Protein AF-A0A4Y9YCY9-F1 (afdb_monomer_lite)

Radius of gyration: 24.79 Å; chains: 1; bounding box: 66×52×58 Å

Organism: NCBI:txid205917

InterPro domains:
  IPR015366 Peptidase S53, activation domain [PF09286] (39-122)
  IPR015366 Peptidase S53, activation domain [SM00944] (37-132)
  IPR015366 Peptidase S53, activation domain [cd11377] (39-122)
  IPR050819 Tripeptidyl-peptidase I and related peptidases [PTHR14218] (6-120)

Structure (mmCIF, N/CA/C/O backb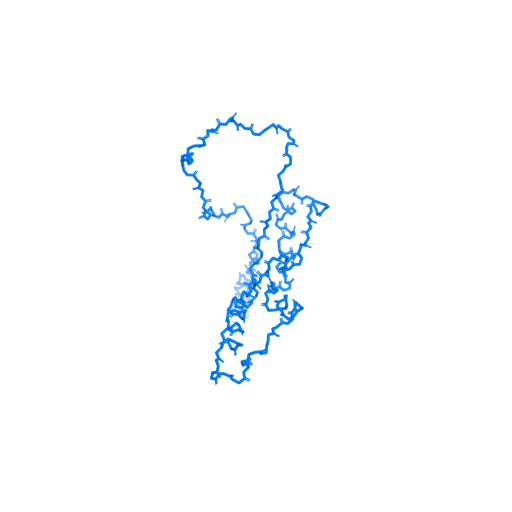one):
data_AF-A0A4Y9YCY9-F1
#
_entry.id   AF-A0A4Y9YCY9-F1
#
loop_
_atom_site.group_PDB
_atom_site.id
_atom_site.type_symbol
_atom_site.label_atom_id
_atom_site.label_alt_id
_atom_site.label_comp_id
_atom_site.label_asym_id
_atom_site.label_entity_id
_atom_site.label_seq_id
_atom_site.pdbx_PDB_ins_code
_atom_site.Cartn_x
_atom_site.Cartn_y
_atom_site.Cartn_z
_atom_site.occupancy
_atom_site.B_iso_or_equiv
_atom_site.auth_seq_id
_atom_site.auth_comp_id
_atom_site.auth_asym_id
_atom_site.auth_atom_id
_atom_site.pdbx_PDB_model_num
ATOM 1 N N . MET A 1 1 ? 34.316 -41.559 27.886 1.00 54.69 1 MET A N 1
ATOM 2 C CA . MET A 1 1 ? 34.744 -40.176 27.564 1.00 54.69 1 MET A CA 1
ATOM 3 C C . MET A 1 1 ? 34.658 -39.887 26.065 1.00 54.69 1 MET A C 1
ATOM 5 O O . MET A 1 1 ? 34.081 -38.869 25.735 1.00 54.69 1 MET A O 1
ATOM 9 N N . LEU A 1 2 ? 35.095 -40.787 25.166 1.00 49.34 2 LEU A N 1
ATOM 10 C CA . LEU A 1 2 ? 34.917 -40.626 23.704 1.00 49.34 2 LEU A CA 1
ATOM 11 C C . LEU A 1 2 ? 33.446 -40.574 23.231 1.00 49.34 2 LEU A C 1
ATOM 13 O O . LEU A 1 2 ? 33.120 -39.851 22.296 1.00 49.34 2 LEU A O 1
ATOM 17 N N . SER A 1 3 ? 32.552 -41.325 23.878 1.00 54.81 3 SER A N 1
ATOM 18 C CA . SER A 1 3 ? 31.131 -41.413 23.506 1.00 54.81 3 SER A CA 1
ATOM 19 C C . SER A 1 3 ? 30.362 -40.103 23.705 1.00 54.81 3 SER A C 1
ATOM 21 O O . SER A 1 3 ? 29.509 -39.771 22.890 1.00 54.81 3 SER A O 1
ATOM 23 N N . LEU A 1 4 ? 30.707 -39.334 24.745 1.00 50.78 4 LEU A N 1
ATOM 24 C CA . LEU A 1 4 ? 30.096 -38.032 25.034 1.00 50.78 4 LEU A CA 1
ATOM 25 C C . LEU A 1 4 ? 30.557 -36.950 24.038 1.00 50.78 4 LEU A C 1
ATOM 27 O O . LEU A 1 4 ? 29.815 -36.022 23.722 1.00 50.78 4 LEU A O 1
ATOM 31 N N . SER A 1 5 ? 31.780 -37.092 23.518 1.00 58.72 5 SER A N 1
ATOM 32 C CA . SER A 1 5 ? 32.357 -36.203 22.506 1.00 58.72 5 SER A CA 1
ATOM 33 C C . SER A 1 5 ? 31.690 -36.381 21.140 1.00 58.72 5 SER A C 1
ATOM 35 O O . SER A 1 5 ? 31.410 -35.389 20.470 1.00 58.72 5 SER A O 1
ATOM 37 N N . LEU A 1 6 ? 31.373 -37.623 20.743 1.00 54.84 6 LEU A N 1
ATOM 38 C CA . LEU A 1 6 ? 30.662 -37.886 19.483 1.00 54.84 6 LEU A CA 1
ATOM 39 C C . LEU A 1 6 ? 29.225 -37.346 19.495 1.00 54.84 6 LEU A C 1
ATOM 41 O O . LEU A 1 6 ? 28.765 -36.823 18.483 1.00 54.84 6 LEU A O 1
ATOM 45 N N . THR A 1 7 ? 28.527 -37.417 20.632 1.00 57.94 7 THR A N 1
ATOM 46 C CA . THR A 1 7 ? 27.173 -36.852 20.750 1.00 57.94 7 THR A CA 1
ATOM 47 C C . THR A 1 7 ? 27.169 -35.325 20.695 1.00 57.94 7 THR A C 1
ATOM 49 O O . THR A 1 7 ? 26.258 -34.741 20.116 1.00 57.94 7 THR A O 1
ATOM 52 N N . PHE A 1 8 ? 28.202 -34.664 21.231 1.00 56.50 8 PHE A N 1
ATOM 53 C CA . PHE A 1 8 ? 28.321 -33.202 21.170 1.00 56.50 8 PHE A CA 1
ATOM 54 C C . PHE A 1 8 ? 28.538 -32.686 19.741 1.00 56.50 8 PHE A C 1
ATOM 56 O O . PHE A 1 8 ? 27.959 -31.671 19.356 1.00 56.50 8 PHE A O 1
ATOM 63 N N . LEU A 1 9 ? 29.327 -33.402 18.933 1.00 56.66 9 LEU A N 1
ATOM 64 C CA . LEU A 1 9 ? 29.599 -33.002 17.551 1.00 56.66 9 LEU A CA 1
ATOM 65 C C . LEU A 1 9 ? 28.370 -33.163 16.638 1.00 56.66 9 LEU A C 1
ATOM 67 O O . LEU A 1 9 ? 28.155 -32.343 15.750 1.00 56.66 9 LEU A O 1
ATOM 71 N N . ALA A 1 10 ? 27.527 -34.171 16.886 1.00 57.03 10 ALA A N 1
ATOM 72 C CA . ALA A 1 10 ? 26.300 -34.391 16.118 1.00 57.03 10 ALA A CA 1
ATOM 73 C C . ALA A 1 10 ? 25.226 -33.307 16.358 1.00 57.03 10 ALA A C 1
ATOM 75 O O . ALA A 1 10 ? 24.506 -32.946 15.431 1.00 57.03 10 ALA A O 1
ATOM 76 N N . VAL A 1 11 ? 25.142 -32.740 17.570 1.00 57.19 11 VAL A N 1
ATOM 77 C CA . VAL A 1 11 ? 24.189 -31.655 17.891 1.00 57.19 11 VAL A CA 1
ATOM 78 C C . VAL A 1 11 ? 24.605 -30.323 17.257 1.00 57.19 11 VAL A C 1
ATOM 80 O O . VAL A 1 11 ? 23.747 -29.569 16.804 1.00 57.19 11 VAL A O 1
ATOM 83 N N . ALA A 1 12 ? 25.908 -30.048 17.143 1.00 58.44 12 ALA A N 1
ATOM 84 C CA . ALA A 1 12 ? 26.395 -28.824 16.504 1.00 58.44 12 ALA A CA 1
ATOM 85 C C . ALA A 1 12 ? 26.018 -28.736 15.008 1.00 58.44 12 ALA A C 1
ATOM 87 O O . ALA A 1 12 ? 25.791 -27.641 14.498 1.00 58.44 12 ALA A O 1
ATOM 88 N N . ALA A 1 13 ? 25.886 -29.875 14.317 1.00 57.72 13 ALA A N 1
ATOM 89 C CA . ALA A 1 13 ? 25.497 -29.917 12.905 1.00 57.72 13 ALA A CA 1
ATOM 90 C C . ALA A 1 13 ? 23.991 -29.685 12.664 1.00 57.72 13 ALA A C 1
ATOM 92 O O . AL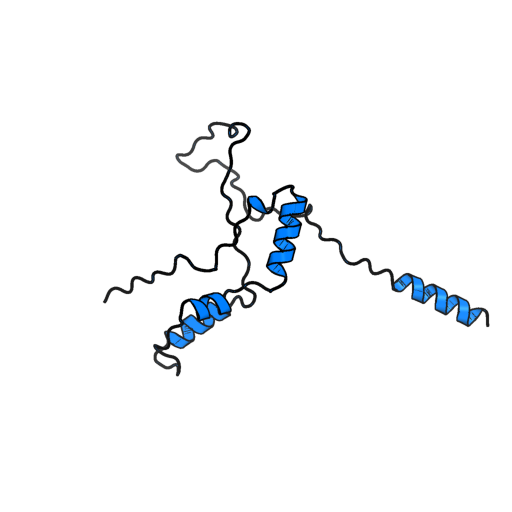A A 1 13 ? 23.606 -29.288 11.568 1.00 57.72 13 ALA A O 1
ATOM 93 N N . ALA A 1 14 ? 23.134 -29.884 13.673 1.00 56.69 14 ALA A N 1
ATOM 94 C CA . ALA A 1 14 ? 21.692 -29.640 13.561 1.00 56.69 14 ALA A CA 1
ATOM 95 C C . ALA A 1 14 ? 21.300 -28.168 13.806 1.00 56.69 14 ALA A C 1
ATOM 97 O O . ALA A 1 14 ? 20.168 -27.780 13.530 1.00 56.69 14 ALA A O 1
ATOM 98 N N . ALA A 1 15 ? 22.226 -27.339 14.304 1.00 57.28 15 ALA A N 1
ATOM 99 C CA . ALA A 1 15 ? 21.987 -25.922 14.583 1.00 57.28 15 ALA A CA 1
ATOM 100 C C . ALA A 1 15 ? 22.235 -25.001 13.374 1.00 57.28 15 ALA A C 1
ATOM 102 O O . ALA A 1 15 ? 22.010 -23.796 13.467 1.00 57.28 15 ALA A O 1
ATOM 103 N N . VAL A 1 16 ? 22.656 -25.544 12.226 1.00 57.09 16 VAL A N 1
ATOM 104 C CA . VAL A 1 16 ? 22.809 -24.780 10.978 1.00 57.09 16 VAL A CA 1
ATOM 105 C C . VAL A 1 16 ? 21.471 -24.721 10.233 1.00 57.09 16 VAL A C 1
ATOM 107 O O . VAL A 1 16 ? 21.361 -25.082 9.066 1.00 57.09 16 VAL A O 1
ATOM 110 N N . ALA A 1 17 ? 20.418 -24.286 10.924 1.00 58.84 17 ALA A N 1
ATOM 111 C CA . ALA A 1 17 ? 19.243 -23.773 10.239 1.00 58.84 17 ALA A CA 1
ATOM 112 C C . ALA A 1 17 ? 19.652 -22.414 9.663 1.00 58.84 17 ALA A C 1
ATOM 114 O O . ALA A 1 17 ? 19.749 -21.426 10.393 1.00 58.84 17 ALA A O 1
ATOM 115 N N . SER A 1 18 ? 19.987 -22.368 8.373 1.00 60.50 18 SER A N 1
ATOM 116 C CA . SER A 1 18 ? 20.199 -21.093 7.700 1.00 60.50 18 SER A CA 1
ATOM 117 C C . SER A 1 18 ? 18.896 -20.294 7.790 1.00 60.50 18 SER A C 1
ATOM 119 O O . SER A 1 18 ? 17.830 -20.838 7.484 1.00 60.50 18 SER A O 1
ATOM 121 N N . PRO A 1 19 ? 18.930 -19.019 8.218 1.00 63.97 19 PRO A N 1
ATOM 122 C CA . PRO A 1 19 ? 17.769 -18.164 8.046 1.00 63.97 19 PRO A CA 1
ATOM 123 C C . PRO A 1 19 ? 17.436 -18.189 6.556 1.00 63.97 19 PRO A C 1
ATOM 125 O O . PRO A 1 19 ? 18.322 -17.977 5.724 1.00 63.97 19 PRO A O 1
ATOM 128 N N . HIS A 1 20 ? 16.197 -18.541 6.213 1.00 64.38 20 HIS A N 1
ATOM 129 C CA . HIS A 1 20 ? 15.757 -18.542 4.825 1.00 64.38 20 HIS A CA 1
ATOM 130 C C . HIS A 1 20 ? 15.994 -17.141 4.267 1.00 64.38 20 HIS A C 1
ATOM 132 O O . HIS A 1 20 ? 15.298 -16.195 4.636 1.00 64.38 20 HIS A O 1
ATOM 138 N N . ALA A 1 21 ? 17.012 -17.005 3.416 1.00 70.50 21 ALA A N 1
ATOM 139 C CA . ALA A 1 21 ? 17.231 -15.770 2.696 1.00 70.50 21 ALA A CA 1
ATOM 140 C C . ALA A 1 21 ? 15.963 -15.470 1.877 1.00 70.50 21 ALA A C 1
ATOM 142 O O . ALA A 1 21 ? 15.340 -16.411 1.360 1.00 70.50 21 ALA A O 1
ATOM 143 N N . PRO A 1 22 ? 15.551 -14.197 1.769 1.00 77.06 22 PRO A N 1
ATOM 144 C CA . PRO A 1 22 ? 14.405 -13.835 0.954 1.00 77.06 22 PRO A CA 1
ATOM 145 C C . PRO A 1 22 ? 14.607 -14.332 -0.482 1.00 77.06 22 PRO A C 1
ATOM 147 O O . PRO A 1 22 ? 15.612 -14.024 -1.117 1.00 77.06 22 PRO A O 1
ATOM 150 N N . ARG A 1 23 ? 13.664 -15.123 -1.003 1.00 84.38 23 ARG A N 1
ATOM 151 C CA . ARG A 1 23 ? 13.700 -15.637 -2.383 1.00 84.38 23 ARG A CA 1
ATOM 152 C C . ARG A 1 23 ? 13.049 -14.634 -3.336 1.00 84.38 23 ARG A C 1
ATOM 154 O O . ARG A 1 23 ? 12.040 -14.940 -3.961 1.00 84.38 23 ARG A O 1
ATOM 161 N N . TRP A 1 24 ? 13.582 -13.416 -3.389 1.00 88.19 24 TRP A N 1
ATOM 162 C CA . TRP A 1 24 ? 12.997 -12.324 -4.178 1.00 88.19 24 TRP A CA 1
ATOM 163 C C . TRP A 1 24 ? 12.974 -12.595 -5.687 1.00 88.19 24 TRP A C 1
ATOM 165 O O . TRP A 1 24 ? 12.076 -12.112 -6.370 1.00 88.19 24 TRP A O 1
ATOM 175 N N . ASP A 1 25 ? 13.873 -13.448 -6.177 1.00 88.75 25 ASP A N 1
ATOM 176 C CA . ASP A 1 25 ? 13.922 -13.855 -7.587 1.00 88.75 25 ASP A CA 1
ATOM 177 C C . ASP A 1 25 ? 12.955 -15.011 -7.932 1.00 88.75 25 ASP A C 1
ATOM 179 O O . ASP A 1 25 ? 12.847 -15.403 -9.090 1.00 88.75 25 ASP A O 1
ATOM 183 N N . ASP A 1 26 ? 12.238 -15.567 -6.948 1.00 88.69 26 ASP A N 1
ATOM 184 C CA . ASP A 1 26 ? 11.314 -16.706 -7.106 1.00 88.69 26 ASP A CA 1
ATOM 185 C C . ASP A 1 26 ? 9.849 -16.279 -6.910 1.00 88.69 26 ASP A C 1
ATOM 187 O O . ASP A 1 26 ? 9.068 -16.888 -6.173 1.00 88.69 26 ASP A O 1
ATOM 191 N N . LEU A 1 27 ? 9.479 -15.159 -7.531 1.00 87.88 27 LEU A N 1
ATOM 192 C CA . LEU A 1 27 ? 8.107 -14.662 -7.528 1.00 87.88 27 LEU A CA 1
ATOM 193 C C . LEU A 1 27 ? 7.293 -15.314 -8.648 1.00 87.88 27 LEU A C 1
ATOM 195 O O . LEU A 1 27 ? 7.742 -15.456 -9.783 1.00 87.88 27 LEU A O 1
ATOM 199 N N . GLN A 1 28 ? 6.053 -15.677 -8.326 1.00 90.38 28 GLN A N 1
ATOM 200 C CA . GLN A 1 28 ? 5.118 -16.280 -9.272 1.00 90.38 28 GLN A CA 1
ATOM 201 C C . GLN A 1 28 ? 4.189 -15.218 -9.861 1.00 90.38 28 GLN A C 1
ATOM 203 O O . GLN A 1 28 ? 3.692 -14.332 -9.159 1.00 90.38 28 GLN A O 1
ATOM 208 N N . VAL A 1 29 ? 3.907 -15.327 -11.158 1.00 91.06 29 VAL A N 1
ATOM 209 C CA . VAL A 1 29 ? 2.972 -14.429 -11.841 1.00 91.06 29 VAL A CA 1
ATOM 210 C C . VAL A 1 29 ? 1.560 -14.678 -11.316 1.00 91.06 29 VAL A C 1
ATOM 212 O O . VAL A 1 29 ? 0.987 -15.744 -11.526 1.00 91.06 29 VAL A O 1
ATOM 215 N N . LYS A 1 30 ? 0.970 -13.672 -10.659 1.00 90.19 30 LYS A N 1
ATOM 216 C CA . LYS A 1 30 ? -0.429 -13.736 -10.205 1.00 90.19 30 LYS A CA 1
ATOM 217 C C . LYS A 1 30 ? -1.410 -13.677 -11.378 1.00 90.19 30 LYS A C 1
ATOM 219 O O . LYS A 1 30 ? -2.408 -14.391 -11.389 1.00 90.19 30 LYS A O 1
ATOM 224 N N . HIS A 1 31 ? -1.166 -12.775 -12.326 1.00 92.19 31 HIS A N 1
ATOM 225 C CA . HIS A 1 31 ? -2.029 -12.550 -13.480 1.00 92.19 31 HIS A CA 1
ATOM 226 C C . HIS A 1 31 ? -1.239 -11.899 -14.617 1.00 92.19 31 HIS A C 1
ATOM 228 O O . HIS A 1 31 ? -0.446 -10.991 -14.373 1.00 92.19 31 HIS A O 1
ATOM 234 N N . ALA A 1 32 ? -1.493 -12.337 -15.847 1.00 91.44 32 ALA A N 1
ATOM 235 C CA . ALA A 1 32 ? -0.978 -11.729 -17.064 1.00 91.44 32 ALA A CA 1
ATOM 236 C C . ALA A 1 32 ? -2.034 -11.829 -18.169 1.00 91.44 32 ALA A C 1
ATOM 238 O O . ALA A 1 32 ? -2.760 -12.822 -18.256 1.00 91.44 32 ALA A O 1
ATOM 239 N N . TRP A 1 33 ? -2.096 -10.813 -19.026 1.00 88.56 33 TRP A N 1
ATOM 240 C CA . TRP A 1 33 ? -2.897 -10.867 -20.243 1.00 88.56 33 TRP A CA 1
ATOM 241 C C . TRP A 1 33 ? -2.190 -11.763 -21.262 1.00 88.56 33 TRP A C 1
ATOM 243 O O . TRP A 1 33 ? -1.061 -11.486 -21.656 1.00 88.56 33 TRP A O 1
ATOM 253 N N . ASN A 1 34 ? -2.846 -12.845 -21.682 1.00 89.81 34 ASN A N 1
ATOM 254 C CA . ASN A 1 34 ? -2.333 -13.764 -22.705 1.00 89.81 34 ASN A CA 1
ATOM 255 C C . ASN A 1 34 ? -2.678 -13.319 -24.136 1.00 89.81 34 ASN A C 1
ATOM 257 O O . ASN A 1 34 ? -2.073 -13.795 -25.094 1.00 89.81 34 ASN A O 1
ATOM 261 N N . THR A 1 35 ? -3.645 -12.415 -24.281 1.00 92.81 35 THR A N 1
ATOM 262 C CA . THR A 1 35 ? -4.079 -11.839 -25.555 1.00 92.81 35 THR A CA 1
ATOM 263 C C . THR A 1 35 ? -4.342 -10.349 -25.396 1.00 92.81 35 THR A C 1
ATOM 265 O O . THR A 1 35 ? -4.785 -9.907 -24.334 1.00 92.81 35 THR A O 1
ATOM 268 N N . VAL A 1 36 ? -4.129 -9.583 -26.466 1.00 92.62 36 VAL A N 1
ATOM 269 C CA . VAL A 1 36 ? -4.494 -8.161 -26.509 1.00 92.62 36 VAL A CA 1
ATOM 270 C C . VAL A 1 36 ? -6.025 -8.032 -26.392 1.00 92.62 36 VAL A C 1
ATOM 272 O O . VAL A 1 36 ? -6.733 -8.723 -27.129 1.00 92.62 36 VAL A O 1
ATOM 275 N N . PRO A 1 37 ? -6.559 -7.205 -25.471 1.00 93.88 37 PRO A N 1
ATOM 276 C CA . PRO A 1 37 ? -8.001 -7.028 -25.308 1.00 93.88 37 PRO A CA 1
ATOM 277 C C . PRO A 1 37 ? -8.691 -6.503 -26.574 1.00 93.88 37 PRO A C 1
ATOM 279 O O . PRO A 1 37 ? -8.074 -5.857 -27.422 1.00 93.88 37 PRO A O 1
ATOM 282 N N . ALA A 1 38 ? -10.004 -6.721 -26.682 1.00 94.81 38 ALA A N 1
ATOM 283 C CA . ALA A 1 38 ? -10.793 -6.170 -27.782 1.00 94.81 38 ALA A CA 1
ATOM 284 C C . ALA A 1 38 ? -10.671 -4.636 -27.836 1.00 94.81 38 ALA A C 1
ATOM 286 O O . ALA A 1 38 ? -10.754 -3.969 -26.806 1.00 94.81 38 ALA A O 1
ATOM 287 N N . ASN A 1 39 ? -10.523 -4.091 -29.047 1.00 95.12 39 ASN A N 1
ATOM 288 C CA . ASN A 1 39 ? -10.304 -2.663 -29.324 1.00 95.12 39 ASN A CA 1
ATOM 289 C C . ASN A 1 39 ? -8.955 -2.094 -28.845 1.00 95.12 39 ASN A C 1
ATOM 291 O O . ASN A 1 39 ? -8.795 -0.877 -28.811 1.00 95.12 39 ASN A O 1
ATOM 295 N N . TRP A 1 40 ? -7.983 -2.948 -28.513 1.00 95.31 40 TRP A N 1
ATOM 296 C CA . TRP A 1 40 ? -6.596 -2.551 -28.270 1.00 95.31 40 TRP A CA 1
ATOM 297 C C . TRP A 1 40 ? -5.684 -3.100 -29.370 1.00 95.31 40 TRP A C 1
ATOM 299 O O . TRP A 1 40 ? -5.947 -4.156 -29.947 1.00 95.31 40 TRP A O 1
ATOM 309 N N . ALA A 1 41 ? -4.592 -2.392 -29.644 1.00 94.25 41 ALA A N 1
ATOM 310 C CA . ALA A 1 41 ? -3.515 -2.848 -30.514 1.00 94.25 41 ALA A CA 1
ATOM 311 C C . ALA A 1 41 ? -2.175 -2.625 -29.804 1.00 94.25 41 ALA A C 1
ATOM 313 O O . ALA A 1 41 ? -2.013 -1.653 -29.069 1.00 94.25 41 ALA A O 1
ATOM 314 N N . SER A 1 42 ? -1.223 -3.539 -29.991 1.00 90.50 42 SER A N 1
ATOM 315 C CA . SER A 1 42 ? 0.134 -3.357 -29.470 1.00 90.50 42 SER A CA 1
ATOM 316 C C . SER A 1 42 ? 0.919 -2.460 -30.422 1.00 90.50 42 SER A C 1
ATOM 318 O O . SER A 1 42 ? 1.090 -2.809 -31.588 1.00 90.50 42 SER A O 1
ATOM 320 N N . GLU A 1 43 ? 1.400 -1.321 -29.924 1.00 91.12 43 GLU A N 1
ATOM 321 C CA . GLU A 1 43 ? 2.225 -0.381 -30.700 1.00 91.12 43 GLU A CA 1
ATOM 322 C C . GLU A 1 43 ? 3.735 -0.670 -30.600 1.00 91.12 43 GLU A C 1
ATOM 324 O O . GLU A 1 43 ? 4.544 0.007 -31.228 1.00 91.12 43 GLU A O 1
ATOM 329 N N . GLY A 1 44 ? 4.123 -1.712 -29.857 1.00 89.25 44 GLY A N 1
ATOM 330 C CA . GLY A 1 44 ? 5.515 -2.105 -29.639 1.00 89.25 44 GLY A CA 1
A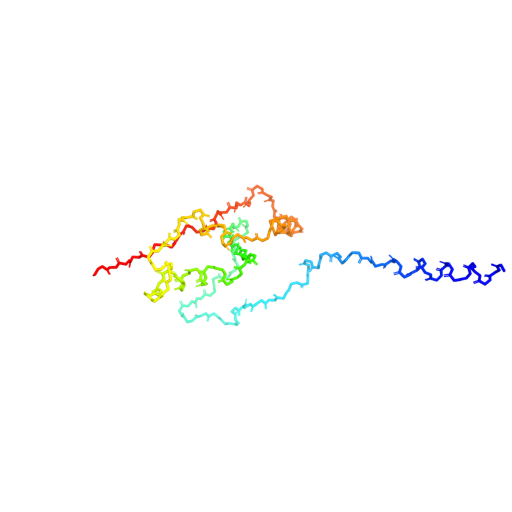TOM 331 C C . GLY A 1 44 ? 6.008 -1.828 -28.219 1.00 89.25 44 GLY A C 1
ATOM 332 O O . GLY A 1 44 ? 5.222 -1.627 -27.293 1.00 89.25 44 GLY A O 1
ATOM 333 N N . ALA A 1 45 ? 7.328 -1.886 -28.038 1.00 90.56 45 ALA A N 1
ATOM 334 C CA . ALA A 1 45 ? 7.966 -1.610 -26.756 1.00 90.56 45 ALA A CA 1
ATOM 335 C C . ALA A 1 45 ? 7.913 -0.112 -26.427 1.00 90.56 45 ALA A C 1
ATOM 337 O O . ALA A 1 45 ? 8.026 0.731 -27.319 1.00 90.56 45 ALA A O 1
ATOM 338 N N . ALA A 1 46 ? 7.777 0.215 -25.139 1.00 90.25 46 ALA A N 1
ATOM 339 C CA . ALA A 1 46 ? 7.906 1.594 -24.687 1.00 90.25 46 ALA A CA 1
ATOM 340 C C . ALA A 1 46 ? 9.313 2.130 -25.027 1.00 90.25 46 ALA A C 1
ATOM 342 O O . ALA A 1 46 ? 10.282 1.370 -24.920 1.00 90.25 46 ALA A O 1
ATOM 343 N N . PRO A 1 47 ? 9.448 3.412 -25.416 1.00 93.38 47 PRO A N 1
ATOM 344 C CA . PRO A 1 47 ? 10.751 4.026 -25.639 1.00 93.38 47 PRO A CA 1
ATOM 345 C C . PRO A 1 47 ? 11.668 3.872 -24.424 1.00 93.38 47 PRO A C 1
ATOM 347 O O . PRO A 1 47 ? 11.207 3.913 -23.278 1.00 93.38 47 PRO A O 1
ATOM 350 N N . GLU A 1 48 ? 12.971 3.733 -24.666 1.00 91.81 48 GLU A N 1
ATOM 351 C CA . GLU A 1 48 ? 13.959 3.641 -23.590 1.00 91.81 48 GLU A CA 1
ATOM 352 C C . GLU A 1 48 ? 13.884 4.862 -22.662 1.00 91.81 48 GLU A C 1
ATOM 354 O O . GLU A 1 48 ? 13.706 5.997 -23.105 1.00 91.81 48 GLU A O 1
ATOM 359 N N . GLY A 1 49 ? 14.001 4.623 -21.354 1.00 87.12 49 GLY A N 1
ATOM 360 C CA . GLY A 1 49 ? 13.928 5.677 -20.339 1.00 87.12 49 GLY A CA 1
ATOM 361 C C . GLY A 1 49 ? 12.514 6.170 -20.007 1.00 87.12 49 GLY A C 1
ATOM 362 O O . GLY A 1 49 ? 12.380 7.105 -19.221 1.00 87.12 49 GLY A O 1
ATOM 363 N N . THR A 1 50 ? 11.458 5.559 -20.556 1.00 90.75 50 THR A N 1
ATOM 364 C CA . THR A 1 50 ? 10.076 5.868 -20.156 1.00 90.75 50 THR A CA 1
ATOM 365 C C . THR A 1 50 ? 9.820 5.415 -18.716 1.00 90.75 50 THR A C 1
ATOM 367 O O . THR A 1 50 ? 9.922 4.228 -18.407 1.00 90.75 50 THR A O 1
ATOM 370 N N . THR A 1 51 ? 9.442 6.348 -17.841 1.00 89.88 51 THR A N 1
ATOM 371 C CA . THR A 1 51 ? 9.047 6.047 -16.457 1.00 89.88 51 THR A CA 1
ATOM 372 C C . THR A 1 51 ? 7.596 5.580 -16.392 1.00 89.88 51 THR A C 1
ATOM 374 O O . THR A 1 51 ? 6.724 6.142 -17.056 1.00 89.88 51 THR A O 1
ATOM 377 N N . ILE A 1 52 ? 7.329 4.575 -15.557 1.00 89.50 52 ILE A N 1
ATOM 378 C CA . ILE A 1 52 ? 5.984 4.065 -15.280 1.00 89.50 52 ILE A CA 1
ATOM 379 C C . ILE A 1 52 ? 5.699 4.238 -13.788 1.00 89.50 52 ILE A C 1
ATOM 381 O O . ILE A 1 52 ? 6.475 3.780 -12.950 1.00 89.50 52 ILE A O 1
ATOM 385 N N . ASP A 1 53 ? 4.560 4.844 -13.459 1.00 90.88 53 ASP A N 1
ATOM 386 C CA . ASP A 1 53 ? 4.102 4.976 -12.077 1.00 90.88 53 ASP A CA 1
ATOM 387 C C . ASP A 1 53 ? 3.407 3.686 -11.618 1.00 90.88 53 ASP A C 1
ATOM 389 O O . ASP A 1 53 ? 2.247 3.423 -11.952 1.00 90.88 53 ASP A O 1
ATOM 393 N N . LEU A 1 54 ? 4.109 2.869 -10.829 1.00 90.75 54 LEU A N 1
ATOM 394 C CA . LEU A 1 54 ? 3.559 1.649 -10.240 1.00 90.75 54 LEU A CA 1
ATOM 395 C C . LEU A 1 54 ? 3.058 1.900 -8.814 1.00 90.75 54 LEU A C 1
ATOM 397 O O . LEU A 1 54 ? 3.747 2.487 -7.982 1.00 90.75 54 LEU A O 1
ATOM 401 N N . ARG A 1 55 ? 1.865 1.386 -8.498 1.00 92.00 55 ARG A N 1
ATOM 402 C CA . ARG A 1 55 ? 1.321 1.382 -7.134 1.00 92.00 55 ARG A CA 1
ATOM 403 C C . ARG A 1 55 ? 1.234 -0.039 -6.605 1.00 92.00 55 ARG A C 1
ATOM 405 O O . ARG A 1 55 ? 0.566 -0.884 -7.195 1.00 92.00 55 ARG A O 1
ATOM 412 N N . ILE A 1 56 ? 1.868 -0.273 -5.462 1.00 89.94 56 ILE A N 1
ATOM 413 C CA . ILE A 1 56 ? 1.875 -1.568 -4.782 1.00 89.94 56 ILE A CA 1
ATOM 414 C C . ILE A 1 56 ? 0.964 -1.465 -3.562 1.00 89.94 56 ILE A C 1
ATOM 416 O O . ILE A 1 56 ? 1.262 -0.751 -2.606 1.00 89.94 56 ILE A O 1
ATOM 420 N N . ALA A 1 57 ? -0.164 -2.172 -3.598 1.00 90.81 57 ALA A N 1
ATOM 421 C CA . ALA A 1 57 ? -1.056 -2.268 -2.450 1.00 90.81 57 ALA A CA 1
ATOM 422 C C . ALA A 1 57 ? -0.493 -3.279 -1.442 1.00 90.81 57 ALA A C 1
ATOM 424 O O . ALA A 1 57 ? -0.335 -4.459 -1.762 1.00 90.81 57 ALA A O 1
ATOM 425 N N . LEU A 1 58 ? -0.196 -2.815 -0.227 1.00 91.69 58 LEU A N 1
ATOM 426 C CA . LEU A 1 58 ? 0.269 -3.675 0.857 1.00 91.69 58 LEU A CA 1
ATOM 427 C C . LEU A 1 58 ? -0.909 -4.371 1.529 1.00 91.69 58 LEU A C 1
ATOM 429 O O . LEU A 1 58 ? -1.984 -3.796 1.694 1.00 91.69 58 LEU A O 1
ATOM 433 N N . LYS A 1 59 ? -0.688 -5.620 1.928 1.00 91.00 59 LYS A N 1
ATOM 434 C CA . LYS A 1 59 ? -1.691 -6.418 2.621 1.00 91.00 59 LYS A CA 1
ATOM 435 C C . LYS A 1 59 ? -1.884 -5.884 4.053 1.00 91.00 59 LYS A C 1
ATOM 437 O O . LYS A 1 59 ? -0.889 -5.801 4.778 1.00 91.00 59 LYS A O 1
ATOM 442 N N . PRO A 1 60 ? -3.118 -5.550 4.478 1.00 92.00 60 PRO A N 1
ATOM 443 C CA . PRO A 1 60 ? -3.400 -5.208 5.868 1.00 92.00 60 PRO A CA 1
ATOM 444 C C . PRO A 1 60 ? -3.003 -6.336 6.818 1.00 92.00 60 PRO A C 1
ATOM 446 O O . PRO A 1 60 ? -3.145 -7.511 6.481 1.00 92.00 60 PRO A O 1
ATOM 449 N N . HIS A 1 61 ? -2.550 -5.992 8.022 1.00 91.88 61 HIS A N 1
ATOM 450 C CA . HIS A 1 61 ? -2.238 -6.987 9.046 1.00 91.88 61 HIS A CA 1
ATOM 451 C C . HIS A 1 61 ? -3.498 -7.716 9.539 1.00 91.88 61 HIS A C 1
ATOM 453 O O . HIS A 1 61 ? -3.454 -8.915 9.805 1.00 91.88 61 HIS A O 1
ATOM 459 N N . GLN A 1 62 ? -4.623 -6.999 9.628 1.00 90.50 62 GLN A N 1
ATOM 460 C CA . GLN A 1 62 ? -5.920 -7.540 10.029 1.00 90.50 62 GLN A CA 1
ATOM 461 C C . GLN A 1 62 ? -6.901 -7.488 8.850 1.00 90.50 62 GLN A C 1
ATOM 463 O O . GLN A 1 62 ? -7.655 -6.531 8.693 1.00 90.50 62 GLN A O 1
ATOM 468 N N . GLU A 1 63 ? -6.876 -8.522 8.010 1.00 86.75 63 GLU A N 1
ATOM 469 C CA . GLU A 1 63 ? -7.604 -8.566 6.727 1.00 86.75 63 GLU A CA 1
ATOM 470 C C . GLU A 1 63 ? -9.110 -8.303 6.866 1.00 86.75 63 GLU A C 1
ATOM 472 O O . GLU A 1 63 ? -9.680 -7.536 6.091 1.00 86.75 63 GLU A O 1
ATOM 477 N N . ASP A 1 64 ? -9.732 -8.867 7.901 1.00 93.12 64 ASP A N 1
ATOM 478 C CA . ASP A 1 64 ? -11.182 -8.794 8.092 1.00 93.12 64 ASP A CA 1
ATOM 479 C C . ASP A 1 64 ? -11.619 -7.643 9.002 1.00 93.12 64 ASP A C 1
ATOM 481 O O . ASP A 1 64 ? -12.815 -7.406 9.166 1.00 93.12 64 ASP A O 1
ATOM 485 N N . ALA A 1 65 ? -10.686 -6.914 9.621 1.00 92.00 65 ALA A N 1
ATOM 486 C CA . ALA A 1 65 ? -11.033 -5.955 10.668 1.00 92.00 65 ALA A CA 1
ATOM 487 C C . ALA A 1 65 ? -11.881 -4.791 10.142 1.00 92.00 65 ALA A C 1
ATOM 489 O O . ALA A 1 65 ? -12.836 -4.380 10.804 1.00 92.00 65 ALA A O 1
ATOM 490 N N . LEU A 1 66 ? -11.585 -4.303 8.933 1.00 92.44 66 LEU A N 1
ATOM 491 C CA . LEU A 1 66 ? -12.393 -3.267 8.294 1.00 92.44 66 LEU A CA 1
ATOM 492 C C . LEU A 1 66 ? -13.800 -3.776 7.955 1.00 92.44 66 LEU A C 1
ATOM 494 O O . LEU A 1 66 ? -14.778 -3.084 8.218 1.00 92.44 66 LEU A O 1
ATOM 498 N N . VAL A 1 67 ? -13.904 -4.985 7.396 1.00 93.44 67 VAL A N 1
ATOM 499 C CA . VAL A 1 67 ? -15.188 -5.596 7.016 1.00 93.44 67 VAL A CA 1
ATOM 500 C C . VAL A 1 67 ? -16.040 -5.867 8.254 1.00 93.44 67 VAL A C 1
ATOM 502 O O . VAL A 1 67 ? -17.221 -5.533 8.283 1.00 93.44 67 VAL A O 1
ATOM 505 N N . LYS A 1 68 ? -15.433 -6.399 9.317 1.00 94.81 68 LYS A N 1
ATOM 506 C CA . LYS A 1 68 ? -16.086 -6.598 10.610 1.00 94.81 68 LYS A CA 1
ATOM 507 C C . LYS A 1 68 ? -16.612 -5.280 11.170 1.00 94.81 68 LYS A C 1
ATOM 509 O O . LYS A 1 68 ? -17.788 -5.194 11.509 1.00 94.81 68 LYS A O 1
ATOM 514 N N . ALA A 1 69 ? -15.771 -4.248 11.224 1.00 94.31 69 ALA A N 1
ATOM 515 C CA . ALA A 1 69 ? -16.191 -2.945 11.721 1.00 94.31 69 ALA A CA 1
ATOM 516 C C . ALA A 1 69 ? -17.317 -2.343 10.868 1.00 94.31 69 ALA A C 1
ATOM 518 O O . ALA A 1 69 ? -18.241 -1.761 11.425 1.00 94.31 69 ALA A O 1
ATOM 519 N N . LEU A 1 70 ? -17.278 -2.525 9.543 1.00 94.69 70 LEU A N 1
ATOM 520 C CA . LEU A 1 70 ? -18.349 -2.104 8.640 1.00 94.69 70 LEU A CA 1
ATOM 521 C C . LEU A 1 70 ? -19.685 -2.767 8.999 1.00 94.69 70 LEU A C 1
ATOM 523 O O . LEU A 1 70 ? -20.690 -2.066 9.100 1.00 94.69 70 LEU A O 1
ATOM 527 N N . TYR A 1 71 ? -19.705 -4.084 9.222 1.00 96.31 71 TYR A N 1
ATOM 528 C CA . TYR A 1 71 ? -20.928 -4.788 9.618 1.00 96.31 71 TYR A CA 1
ATOM 529 C C . TYR A 1 71 ? -21.443 -4.323 10.983 1.00 96.31 71 TYR A C 1
ATOM 531 O O . TYR A 1 71 ? -22.620 -4.002 11.112 1.00 96.31 71 TYR A O 1
ATOM 539 N N . GLU A 1 72 ? -20.561 -4.196 11.974 1.00 96.06 72 GLU A N 1
ATOM 540 C CA . GLU A 1 72 ? -20.929 -3.774 13.331 1.00 96.06 72 GLU A CA 1
ATOM 541 C C . GLU A 1 72 ? -21.566 -2.378 13.395 1.00 96.06 72 GLU A C 1
ATOM 543 O O . GLU A 1 72 ? -22.385 -2.121 14.279 1.00 96.06 72 GLU A O 1
ATOM 548 N N . VAL A 1 73 ? -21.178 -1.460 12.503 1.00 96.56 73 VAL A N 1
ATOM 549 C CA . VAL A 1 73 ? -21.728 -0.091 12.478 1.00 96.56 73 VAL A CA 1
ATOM 550 C C . VAL A 1 73 ? -22.929 0.063 11.547 1.00 96.56 73 VAL A C 1
ATOM 552 O O . VAL A 1 73 ? -23.618 1.078 11.628 1.00 96.56 73 VAL A O 1
ATOM 555 N N . SER A 1 74 ? -23.178 -0.919 10.675 1.00 96.06 74 SER A N 1
ATOM 556 C CA . SER A 1 74 ? -24.266 -0.889 9.685 1.00 96.06 74 SER A CA 1
ATOM 557 C C . SER A 1 74 ? -25.475 -1.738 10.085 1.00 96.06 74 SER A C 1
ATOM 559 O O . SER A 1 74 ? -26.538 -1.591 9.491 1.00 96.06 74 SER A O 1
ATOM 561 N N . ASP A 1 75 ? -25.327 -2.622 11.072 1.00 95.75 75 ASP A N 1
ATOM 562 C CA . ASP A 1 75 ? -26.406 -3.466 11.583 1.00 95.75 75 ASP A CA 1
ATOM 563 C C . ASP A 1 75 ? -27.232 -2.722 12.654 1.00 95.75 75 ASP A C 1
ATOM 565 O O . ASP A 1 75 ? -26.674 -2.394 13.704 1.00 95.75 75 ASP A O 1
ATOM 569 N N . PRO A 1 76 ? -28.538 -2.459 12.432 1.00 96.44 76 PRO A N 1
ATOM 570 C CA . PRO A 1 76 ? -29.394 -1.748 13.384 1.00 96.44 76 PRO A CA 1
ATOM 571 C C . PRO A 1 76 ? -29.630 -2.500 14.700 1.00 96.44 76 PRO A C 1
ATOM 573 O O . PRO A 1 76 ? -29.998 -1.870 15.691 1.00 96.44 76 PRO A O 1
ATOM 576 N N . GLU A 1 77 ? -29.431 -3.820 14.737 1.00 96.69 77 GLU A N 1
ATOM 577 C CA . GLU A 1 77 ? -29.537 -4.619 15.964 1.00 96.69 77 GLU A CA 1
ATOM 578 C C . GLU A 1 77 ? -28.224 -4.631 16.764 1.00 96.69 77 GLU A C 1
ATOM 580 O O . GLU A 1 77 ? -28.191 -5.040 17.929 1.00 96.69 77 GLU A O 1
ATOM 585 N N . HIS A 1 78 ? -27.130 -4.152 16.168 1.00 96.62 78 HIS A N 1
ATOM 586 C CA . HIS A 1 78 ? -25.820 -4.150 16.791 1.00 96.62 78 HIS A CA 1
ATOM 587 C C . HIS A 1 78 ? -25.600 -2.906 17.667 1.00 96.62 78 HIS A C 1
ATOM 589 O O . HIS A 1 78 ? -25.951 -1.781 17.319 1.00 96.62 78 HIS A O 1
ATOM 595 N N . GLN A 1 79 ? -24.926 -3.078 18.810 1.00 97.06 79 GLN A N 1
ATOM 596 C CA . GLN A 1 79 ? -24.687 -1.994 19.782 1.00 97.06 79 GLN A CA 1
ATOM 597 C C . GLN A 1 79 ? -23.857 -0.829 19.220 1.00 97.06 79 GLN A C 1
ATOM 599 O O . GLN A 1 79 ? -23.871 0.267 19.775 1.00 97.06 79 GLN A O 1
ATOM 604 N N . ARG A 1 80 ? -23.101 -1.076 18.144 1.00 95.38 80 ARG A N 1
ATOM 605 C CA . ARG A 1 80 ? -22.262 -0.077 17.467 1.00 95.38 80 ARG A CA 1
ATOM 606 C C . ARG A 1 80 ? -22.938 0.576 16.259 1.00 95.38 80 ARG A C 1
ATOM 608 O O . ARG A 1 80 ? -22.262 1.307 15.538 1.00 95.38 80 ARG A O 1
ATOM 615 N N . TYR A 1 81 ? -24.229 0.338 16.030 1.00 96.94 81 TYR A N 1
ATOM 616 C CA . TYR A 1 81 ? -24.959 0.947 14.921 1.00 96.94 81 TYR A CA 1
ATOM 617 C C . TYR A 1 81 ? -24.769 2.472 14.867 1.00 96.94 81 TYR A C 1
ATOM 619 O O . TYR A 1 81 ? -24.908 3.164 15.877 1.00 96.94 81 TYR A O 1
ATOM 627 N N . GLY A 1 82 ? -24.417 2.996 13.690 1.00 94.00 82 GLY A N 1
ATOM 628 C CA . GLY A 1 82 ? -24.173 4.425 13.461 1.00 94.00 82 GLY A CA 1
ATOM 629 C C . GLY A 1 82 ? -22.852 4.972 14.025 1.00 94.00 82 GLY A C 1
ATOM 630 O O . GLY A 1 82 ? -22.526 6.136 13.791 1.00 94.00 82 GLY A O 1
ATOM 631 N N . ALA A 1 83 ? -22.049 4.162 14.727 1.00 95.12 83 ALA A N 1
ATOM 632 C CA . ALA A 1 83 ? -20.753 4.571 15.278 1.00 95.12 83 ALA A CA 1
ATOM 633 C C . ALA A 1 83 ? -19.625 4.474 14.232 1.00 95.12 83 ALA A C 1
ATOM 635 O O . ALA A 1 83 ? -18.708 3.657 14.355 1.00 95.12 83 ALA A O 1
ATOM 636 N N . HIS A 1 84 ? -19.708 5.290 13.177 1.00 93.94 84 HIS A N 1
ATOM 637 C CA . HIS A 1 84 ? -18.747 5.284 12.071 1.00 93.94 84 HIS A CA 1
ATOM 638 C C . HIS A 1 84 ? -17.317 5.638 12.503 1.00 93.94 84 HIS A C 1
ATOM 640 O O . HIS A 1 84 ? -17.090 6.467 13.382 1.00 93.94 84 HIS A O 1
ATOM 646 N N . LEU A 1 85 ? -16.350 5.022 11.822 1.00 91.50 85 LEU A N 1
ATOM 647 C CA . LEU A 1 85 ? -14.924 5.217 12.064 1.00 91.50 85 LEU A CA 1
ATOM 648 C C . LEU A 1 85 ? -14.420 6.516 11.429 1.00 91.50 85 LEU A C 1
ATOM 650 O O . LEU A 1 85 ? -14.758 6.862 10.294 1.00 91.50 85 LEU A O 1
ATOM 654 N N . THR A 1 86 ? -13.523 7.195 12.128 1.00 92.38 86 THR A N 1
ATOM 655 C CA . THR A 1 86 ? -12.710 8.279 11.581 1.00 92.38 86 THR A CA 1
ATOM 656 C C . THR A 1 86 ? -11.672 7.747 10.588 1.00 92.38 86 THR A C 1
ATOM 658 O O . THR A 1 86 ? -11.307 6.569 10.583 1.00 92.38 86 THR A O 1
ATOM 661 N N . LYS A 1 87 ? -11.107 8.642 9.766 1.00 88.00 87 LYS A N 1
ATOM 662 C CA . LYS A 1 87 ? -10.030 8.288 8.824 1.00 88.00 87 LYS A CA 1
ATOM 663 C C . LYS A 1 87 ? -8.815 7.656 9.516 1.00 88.00 87 LYS A C 1
ATOM 665 O O . LYS A 1 87 ? -8.226 6.736 8.962 1.00 88.00 87 LYS A O 1
ATOM 670 N N . GLY A 1 88 ? -8.450 8.138 10.707 1.00 89.25 88 GLY A N 1
ATOM 671 C CA . GLY A 1 88 ? -7.317 7.602 11.468 1.00 89.25 88 GLY A CA 1
ATOM 672 C C . GLY A 1 88 ? -7.582 6.193 11.997 1.00 89.25 88 GLY A C 1
ATOM 673 O O . GLY A 1 88 ? -6.701 5.336 11.946 1.00 89.25 88 GLY A O 1
ATOM 674 N N . GLU A 1 89 ? -8.811 5.923 12.435 1.00 90.75 89 GLU A N 1
ATOM 675 C CA . GLU A 1 89 ? -9.216 4.586 12.875 1.00 90.75 89 GLU A CA 1
ATOM 676 C C . GLU A 1 89 ? -9.242 3.607 11.700 1.00 90.75 89 GLU A C 1
ATOM 678 O O . GLU A 1 89 ? -8.691 2.516 11.815 1.00 90.75 89 GLU A O 1
ATOM 683 N N . ILE A 1 90 ? -9.774 4.012 10.539 1.00 90.75 90 ILE A N 1
ATOM 684 C CA . ILE A 1 90 ? -9.715 3.198 9.315 1.00 90.75 90 ILE A CA 1
ATOM 685 C C . ILE A 1 90 ? -8.262 2.899 8.947 1.00 90.75 90 ILE A C 1
ATOM 687 O O . ILE A 1 90 ? -7.924 1.734 8.756 1.00 90.75 90 ILE A O 1
ATOM 691 N N . ALA A 1 91 ? -7.403 3.924 8.890 1.00 89.00 91 ALA A N 1
ATOM 692 C CA . ALA A 1 91 ? -5.986 3.768 8.564 1.00 89.00 91 ALA A CA 1
ATOM 693 C C . ALA A 1 91 ? -5.282 2.783 9.509 1.00 89.00 91 ALA A C 1
ATOM 695 O O . ALA A 1 91 ? -4.447 2.002 9.064 1.00 89.00 91 ALA A O 1
ATOM 696 N N . SER A 1 92 ? -5.660 2.785 10.788 1.00 90.56 92 SER A N 1
ATOM 697 C CA . SER A 1 92 ? -5.135 1.854 11.788 1.00 90.56 92 SER A CA 1
ATOM 698 C C . SER A 1 92 ? -5.607 0.417 11.546 1.00 90.56 92 SER A C 1
ATOM 700 O O . SER A 1 92 ? -4.806 -0.506 11.647 1.00 90.56 92 SER A O 1
ATOM 702 N N . LEU A 1 93 ? -6.878 0.216 11.179 1.00 90.56 93 LEU A N 1
ATOM 703 C CA . LEU A 1 93 ? -7.421 -1.116 10.878 1.00 90.56 93 LEU A CA 1
ATOM 704 C C . LEU A 1 93 ? -6.802 -1.737 9.623 1.00 90.56 93 LEU A C 1
ATOM 706 O O . LEU A 1 93 ? -6.609 -2.949 9.570 1.00 90.56 93 LEU A O 1
ATOM 710 N N . VAL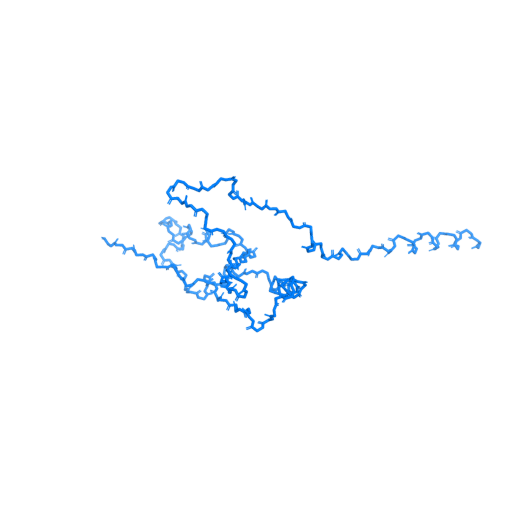 A 1 94 ? -6.496 -0.918 8.613 1.00 91.12 94 VAL A N 1
ATOM 711 C CA . VAL A 1 94 ? -5.927 -1.393 7.340 1.00 91.12 94 VAL A CA 1
ATOM 712 C C . VAL A 1 94 ? -4.402 -1.302 7.279 1.00 91.12 94 VAL A C 1
ATOM 714 O O . VAL A 1 94 ? -3.816 -1.554 6.225 1.00 91.12 94 VAL A O 1
ATOM 717 N N . ALA A 1 95 ? -3.748 -0.937 8.382 1.00 91.19 95 ALA A N 1
ATOM 718 C CA . ALA A 1 95 ? -2.299 -0.838 8.432 1.00 91.19 95 ALA A CA 1
ATOM 719 C C . ALA A 1 95 ? -1.654 -2.212 8.156 1.00 91.19 95 ALA A C 1
ATOM 721 O O . ALA A 1 95 ? -2.118 -3.234 8.679 1.00 91.19 95 ALA A O 1
ATOM 722 N N . PRO A 1 96 ? -0.591 -2.274 7.335 1.00 92.81 96 PRO A N 1
ATOM 723 C CA . PRO A 1 96 ? 0.186 -3.495 7.165 1.00 92.81 96 PRO A CA 1
ATOM 724 C C . PRO A 1 96 ? 0.961 -3.828 8.450 1.00 92.81 96 PRO A C 1
ATOM 726 O O . PRO A 1 96 ? 1.002 -3.041 9.398 1.00 92.81 96 PRO A O 1
ATOM 729 N N . HIS A 1 97 ? 1.605 -4.997 8.491 1.00 93.25 97 HIS A N 1
ATOM 730 C CA . HIS A 1 97 ? 2.489 -5.329 9.612 1.00 93.25 97 HIS A CA 1
ATOM 731 C C . HIS A 1 97 ? 3.655 -4.318 9.673 1.00 93.25 97 HIS A C 1
ATOM 733 O O . HIS A 1 97 ? 4.147 -3.927 8.609 1.00 93.25 97 HIS A O 1
ATOM 739 N N . PRO A 1 98 ? 4.150 -3.918 10.864 1.00 90.00 98 PRO A N 1
ATOM 740 C CA . PRO A 1 98 ? 5.245 -2.947 10.985 1.00 90.00 98 PRO A CA 1
ATOM 741 C C . PRO A 1 98 ? 6.483 -3.297 10.145 1.00 90.00 98 PRO A C 1
ATOM 743 O O . PRO A 1 98 ? 7.113 -2.417 9.563 1.00 90.00 98 PRO A O 1
ATOM 746 N N . ASP A 1 99 ? 6.774 -4.591 9.998 1.00 92.12 99 ASP A N 1
ATOM 747 C CA . ASP A 1 99 ? 7.919 -5.077 9.216 1.00 92.12 99 ASP A CA 1
ATOM 748 C C . ASP A 1 99 ? 7.696 -5.054 7.694 1.00 92.12 99 ASP A C 1
ATOM 750 O O . ASP A 1 99 ? 8.656 -5.147 6.929 1.00 92.12 99 ASP A O 1
ATOM 754 N N . THR A 1 100 ? 6.447 -4.948 7.221 1.00 91.62 100 THR A N 1
ATOM 755 C CA . THR A 1 100 ? 6.121 -5.038 5.786 1.00 91.62 100 THR A CA 1
ATOM 756 C C . THR A 1 100 ? 6.804 -3.937 4.983 1.00 91.62 100 THR A C 1
ATOM 758 O O . THR A 1 100 ? 7.306 -4.210 3.896 1.00 91.62 100 THR A O 1
ATOM 761 N N . HIS A 1 101 ? 6.870 -2.715 5.515 1.00 90.31 101 HIS A N 1
ATOM 762 C CA . HIS A 1 101 ? 7.544 -1.609 4.834 1.00 90.31 101 HIS A CA 1
ATOM 763 C C . HIS A 1 101 ? 9.028 -1.905 4.618 1.00 90.31 101 HIS A C 1
ATOM 765 O O . HIS A 1 101 ? 9.509 -1.784 3.496 1.00 90.31 101 HIS A O 1
ATOM 771 N N . ASN A 1 102 ? 9.724 -2.381 5.653 1.00 90.88 102 ASN A N 1
ATOM 772 C CA . ASN A 1 102 ? 11.143 -2.728 5.561 1.00 90.88 102 ASN A CA 1
ATOM 773 C C . ASN A 1 102 ? 11.383 -3.850 4.543 1.00 90.88 102 ASN A C 1
ATOM 775 O O . ASN A 1 102 ? 12.319 -3.776 3.750 1.00 90.88 102 ASN A O 1
ATOM 779 N N . LEU A 1 103 ? 10.516 -4.868 4.530 1.00 91.81 103 LEU A N 1
ATOM 780 C CA . LEU A 1 103 ? 10.616 -5.984 3.590 1.00 91.81 103 LEU A CA 1
ATOM 781 C C . LEU A 1 103 ? 10.431 -5.525 2.140 1.00 91.81 103 LEU A C 1
ATOM 783 O O . LEU A 1 103 ? 11.192 -5.937 1.267 1.00 91.81 103 LEU A O 1
ATOM 787 N N . VAL A 1 104 ? 9.445 -4.663 1.883 1.00 92.06 104 VAL A N 1
ATOM 788 C CA . VAL A 1 104 ? 9.175 -4.137 0.539 1.00 92.06 104 VAL A CA 1
ATOM 789 C C . VAL A 1 104 ? 10.279 -3.184 0.087 1.00 92.06 104 VAL A C 1
ATOM 791 O O . VAL A 1 104 ? 10.716 -3.295 -1.051 1.00 92.06 104 VAL A O 1
ATOM 794 N N . SER A 1 105 ? 10.787 -2.308 0.957 1.00 91.19 105 SER A N 1
ATOM 795 C CA . SER A 1 105 ? 11.927 -1.440 0.627 1.00 91.19 105 SER A CA 1
ATOM 796 C C . SER A 1 105 ? 13.176 -2.247 0.275 1.00 91.19 105 SER A C 1
ATOM 798 O O . SER A 1 105 ? 13.859 -1.937 -0.702 1.00 91.19 105 SER A O 1
ATOM 800 N N . ALA A 1 106 ? 13.451 -3.320 1.021 1.00 92.00 106 ALA A N 1
ATOM 801 C CA . ALA A 1 106 ? 14.579 -4.199 0.741 1.00 92.00 106 ALA A CA 1
ATOM 802 C C . ALA A 1 106 ? 14.397 -4.954 -0.591 1.00 92.00 106 ALA A C 1
ATOM 804 O O . ALA A 1 106 ? 15.335 -5.041 -1.380 1.00 92.00 106 ALA A O 1
ATOM 805 N N . TRP A 1 107 ? 13.175 -5.413 -0.882 1.00 92.94 107 TRP A N 1
ATOM 806 C CA . TRP A 1 107 ? 12.825 -6.033 -2.163 1.00 92.94 107 TRP A CA 1
ATOM 807 C C . TRP A 1 107 ? 12.975 -5.066 -3.351 1.00 92.94 107 TRP A C 1
ATOM 809 O O . TRP A 1 107 ? 13.572 -5.426 -4.362 1.00 92.94 107 TRP A O 1
ATOM 819 N N . LEU A 1 108 ? 12.490 -3.827 -3.227 1.00 93.38 108 LEU A N 1
ATOM 820 C CA . LEU A 1 108 ? 12.648 -2.794 -4.258 1.00 93.38 108 LEU A CA 1
ATOM 821 C C . LEU A 1 108 ? 14.128 -2.465 -4.499 1.00 93.38 108 LEU A C 1
ATOM 823 O O . LEU A 1 108 ? 14.556 -2.374 -5.647 1.00 93.38 108 LEU A O 1
ATOM 827 N N . SER A 1 109 ? 14.917 -2.365 -3.426 1.00 93.25 109 SER A N 1
ATOM 828 C CA . SER A 1 109 ? 16.360 -2.107 -3.514 1.00 93.25 109 SER A CA 1
ATOM 829 C C . SER A 1 109 ? 17.118 -3.243 -4.206 1.00 93.25 109 SER A C 1
ATOM 831 O O . SER A 1 109 ? 18.035 -2.979 -4.978 1.00 93.25 109 SER A O 1
ATOM 833 N N . HIS A 1 110 ? 16.727 -4.503 -3.972 1.00 92.62 110 HIS A N 1
ATOM 834 C CA . HIS A 1 110 ? 17.294 -5.669 -4.668 1.00 92.62 110 HIS A CA 1
ATOM 835 C C . HIS A 1 110 ? 17.076 -5.612 -6.183 1.00 92.62 110 HIS A C 1
ATOM 837 O O . HIS A 1 110 ? 17.938 -6.042 -6.939 1.00 92.62 110 HIS A O 1
ATOM 843 N N . HIS A 1 111 ? 15.961 -5.029 -6.628 1.00 92.62 111 HIS A N 1
ATOM 844 C CA . HIS A 1 111 ? 15.665 -4.787 -8.043 1.00 92.62 111 HIS A CA 1
ATOM 845 C C . HIS A 1 111 ? 16.130 -3.407 -8.540 1.00 92.62 111 HIS A C 1
ATOM 847 O O . HIS A 1 111 ? 15.621 -2.916 -9.544 1.00 92.62 111 HIS A O 1
ATOM 853 N N . GLU A 1 112 ? 17.087 -2.784 -7.844 1.00 93.25 112 GLU A N 1
ATOM 854 C CA . GLU A 1 112 ? 17.731 -1.522 -8.236 1.00 93.25 112 GLU A CA 1
ATOM 855 C C . GLU A 1 112 ? 16.768 -0.323 -8.334 1.00 93.25 112 GLU A C 1
ATOM 857 O O . GLU A 1 112 ? 17.063 0.678 -8.989 1.00 93.25 112 GLU A O 1
ATOM 862 N N . ILE A 1 113 ? 15.620 -0.384 -7.648 1.00 91.94 113 ILE A N 1
ATOM 863 C CA . ILE A 1 113 ? 14.675 0.733 -7.559 1.00 91.94 113 ILE A CA 1
ATOM 864 C C . ILE A 1 113 ? 15.108 1.636 -6.392 1.00 91.94 113 ILE A C 1
ATOM 866 O O . ILE A 1 113 ? 15.061 1.205 -5.236 1.00 91.94 113 ILE A O 1
ATOM 870 N N . PRO A 1 114 ? 15.531 2.888 -6.648 1.00 87.06 114 PRO A N 1
ATOM 871 C CA . PRO A 1 114 ? 16.063 3.757 -5.606 1.00 87.06 114 PRO A CA 1
ATOM 872 C C . PRO A 1 114 ? 14.950 4.241 -4.673 1.00 87.06 114 PRO A C 1
ATOM 874 O O . PRO A 1 114 ? 13.874 4.626 -5.131 1.00 87.06 114 PRO A O 1
ATOM 877 N N . GLU A 1 115 ? 15.227 4.329 -3.371 1.00 84.44 115 GLU A N 1
ATOM 878 C CA . GLU A 1 115 ? 14.254 4.808 -2.374 1.00 84.44 115 GLU A CA 1
ATOM 879 C C . GLU A 1 115 ? 13.718 6.216 -2.678 1.00 84.44 115 GLU A C 1
ATOM 881 O O . GLU A 1 115 ? 12.573 6.522 -2.363 1.00 84.44 115 GLU A O 1
ATOM 886 N N . SER A 1 116 ? 14.504 7.062 -3.354 1.00 87.12 116 SER A N 1
ATOM 887 C CA . SER A 1 116 ? 14.078 8.401 -3.786 1.00 87.12 116 SER A CA 1
ATOM 888 C C . SER A 1 116 ? 12.930 8.393 -4.802 1.00 87.12 116 SER A C 1
ATOM 890 O O . SER A 1 116 ? 12.241 9.400 -4.945 1.00 87.12 116 SER A O 1
ATOM 892 N N . SER A 1 117 ? 12.721 7.273 -5.499 1.00 86.50 117 SER A N 1
ATOM 893 C CA . SER A 1 117 ? 11.600 7.062 -6.423 1.00 86.50 117 SER A CA 1
ATOM 894 C C . SER A 1 117 ? 10.361 6.471 -5.742 1.00 86.50 117 SER A C 1
ATOM 896 O O . SER A 1 117 ? 9.303 6.370 -6.361 1.00 86.50 117 SER A O 1
ATOM 898 N N . VAL A 1 118 ? 10.466 6.096 -4.464 1.00 88.25 118 VAL A N 1
ATOM 899 C CA . VAL A 1 118 ? 9.402 5.430 -3.713 1.00 88.25 118 VAL A CA 1
ATOM 900 C C . VAL A 1 118 ? 8.710 6.436 -2.802 1.00 88.25 118 VAL A C 1
ATOM 902 O O . VAL A 1 118 ? 9.336 7.128 -2.004 1.00 88.25 118 VAL A O 1
ATOM 905 N N . SER A 1 119 ? 7.382 6.490 -2.876 1.00 88.31 119 SER A N 1
ATOM 906 C CA . SER A 1 119 ? 6.564 7.278 -1.957 1.00 88.31 119 SER A CA 1
ATOM 907 C C . SER A 1 119 ? 5.537 6.389 -1.270 1.00 88.31 119 SER A C 1
ATOM 909 O O . SER A 1 119 ? 4.749 5.700 -1.922 1.00 88.31 119 SER A O 1
ATOM 911 N N . VAL A 1 120 ? 5.528 6.410 0.064 1.00 81.94 120 VAL A N 1
ATOM 912 C CA . VAL A 1 120 ? 4.501 5.729 0.853 1.00 81.94 120 VAL A CA 1
ATOM 913 C C . VAL A 1 120 ? 3.272 6.625 0.907 1.00 81.94 120 VAL A C 1
ATOM 915 O O . VAL A 1 120 ? 3.261 7.662 1.567 1.00 81.94 120 VAL A O 1
ATOM 918 N N . THR A 1 121 ? 2.216 6.211 0.216 1.00 75.31 121 THR A N 1
ATOM 919 C CA . THR A 1 121 ? 0.909 6.857 0.342 1.00 75.31 121 THR A CA 1
ATOM 920 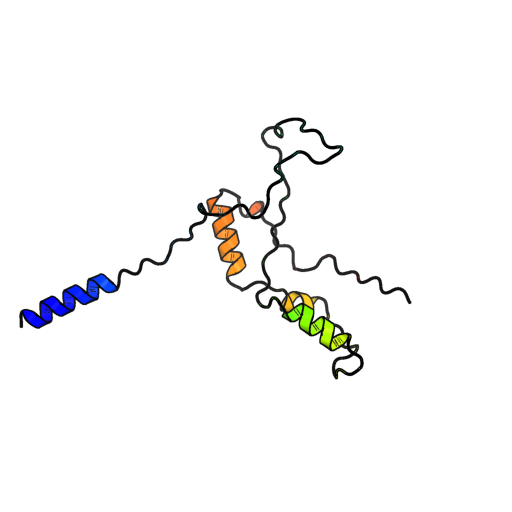C C . THR A 1 121 ? 0.147 6.201 1.488 1.00 75.31 121 THR A C 1
ATOM 922 O O . THR A 1 121 ? 0.011 4.978 1.523 1.00 75.31 121 THR A O 1
ATOM 925 N N . GLY A 1 122 ? -0.344 7.007 2.432 1.00 63.19 122 GLY A N 1
ATOM 926 C CA . GLY A 1 122 ? -1.188 6.520 3.520 1.00 63.19 122 GLY A CA 1
ATOM 927 C C . GLY A 1 122 ? -2.430 5.809 2.985 1.00 63.19 122 GLY A C 1
ATOM 928 O O . GLY A 1 122 ? -3.001 6.206 1.965 1.00 63.19 122 GLY A O 1
ATOM 929 N N . ALA A 1 123 ? -2.840 4.744 3.669 1.00 58.97 123 ALA A N 1
ATOM 930 C CA . ALA A 1 123 ? -4.018 3.995 3.288 1.00 58.97 123 ALA A CA 1
ATOM 931 C C . ALA A 1 123 ? -5.263 4.899 3.361 1.00 58.97 123 ALA A C 1
ATOM 933 O O . ALA A 1 123 ? -5.624 5.420 4.414 1.00 58.97 123 ALA A O 1
ATOM 934 N N . VAL A 1 124 ? -5.908 5.023 2.199 1.00 51.59 124 VAL A N 1
ATOM 935 C CA . VAL A 1 124 ? -7.219 5.625 1.900 1.00 51.59 124 VAL A CA 1
ATOM 936 C C . VAL A 1 124 ? -7.267 7.119 1.507 1.00 51.59 124 VAL A C 1
ATOM 938 O O . VAL A 1 124 ? -7.889 7.935 2.190 1.00 51.59 124 VAL A O 1
ATOM 941 N N 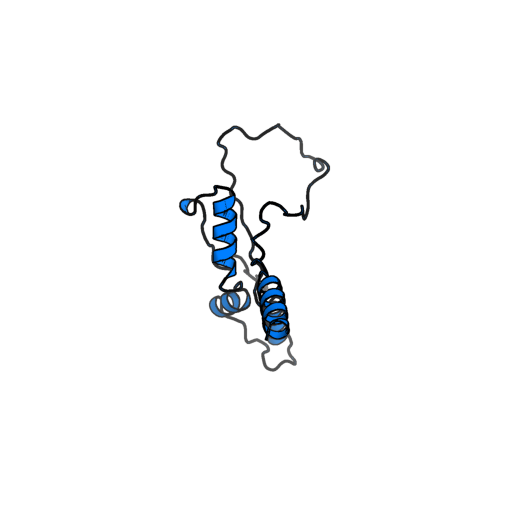. PRO A 1 125 ? -6.795 7.484 0.300 1.00 39.53 125 PRO A N 1
ATOM 942 C CA . PRO A 1 125 ? -7.381 8.561 -0.488 1.00 39.53 125 PRO A CA 1
ATOM 943 C C . PRO A 1 125 ? -8.427 7.953 -1.442 1.00 39.53 125 PRO A C 1
ATOM 945 O O . PRO A 1 125 ? -8.102 7.624 -2.579 1.00 39.53 125 PRO A O 1
ATOM 948 N N . GLY A 1 126 ? -9.671 7.725 -0.994 1.00 39.75 126 GLY A N 1
ATOM 949 C CA . GLY A 1 126 ? -10.699 7.260 -1.944 1.00 39.75 126 GLY A CA 1
ATOM 950 C C . GLY A 1 126 ? -12.040 6.744 -1.428 1.00 39.75 126 GLY A C 1
ATOM 951 O O . GLY A 1 126 ? -12.948 6.603 -2.239 1.00 39.75 126 GLY A O 1
ATOM 952 N N . LEU A 1 127 ? -12.234 6.486 -0.130 1.00 37.72 127 LEU A N 1
ATOM 953 C CA . LEU A 1 127 ? -13.552 6.050 0.353 1.00 37.72 127 LEU A CA 1
ATOM 954 C C . LEU A 1 127 ? -14.480 7.264 0.568 1.00 37.72 127 LEU A C 1
ATOM 956 O O . LEU A 1 127 ? -14.745 7.670 1.694 1.00 37.72 127 LEU A O 1
ATOM 960 N N . GLN A 1 128 ? -14.938 7.887 -0.521 1.00 35.56 128 GLN A N 1
ATOM 961 C CA . GLN A 1 128 ? -16.145 8.717 -0.500 1.00 35.56 128 GLN A CA 1
ATOM 962 C C . GLN A 1 128 ? -17.337 7.785 -0.714 1.00 35.56 128 GLN A C 1
ATOM 964 O O . GLN A 1 128 ? -17.717 7.495 -1.845 1.00 35.56 128 GLN A O 1
ATOM 969 N N . ALA A 1 129 ? -17.925 7.300 0.379 1.00 38.88 129 ALA A N 1
ATOM 970 C CA . ALA A 1 129 ? -19.290 6.806 0.320 1.00 38.88 129 ALA A CA 1
ATOM 971 C C . ALA A 1 129 ? -20.189 8.029 0.089 1.00 38.88 129 ALA A C 1
ATOM 973 O O . ALA A 1 129 ? -20.438 8.816 1.001 1.00 38.88 129 ALA A O 1
ATOM 974 N N . HIS A 1 130 ? -20.597 8.242 -1.160 1.00 34.72 130 HIS A N 1
ATOM 975 C CA . HIS A 1 130 ? -21.687 9.153 -1.474 1.00 34.72 130 HIS A CA 1
ATOM 976 C C . HIS A 1 130 ? -22.979 8.429 -1.082 1.00 34.72 130 HIS A C 1
ATOM 978 O O . HIS A 1 130 ? -23.553 7.683 -1.872 1.00 34.72 130 HIS A O 1
ATOM 984 N N . CYS A 1 131 ? -23.364 8.549 0.189 1.00 36.22 131 CYS A N 1
ATOM 985 C CA . CYS A 1 131 ? -24.701 8.174 0.623 1.00 36.22 131 CYS A CA 1
ATOM 986 C C . CYS A 1 131 ? -25.638 9.286 0.153 1.00 36.22 131 CYS A C 1
ATOM 988 O O . CYS A 1 131 ? -25.624 10.382 0.712 1.00 36.22 131 CYS A O 1
ATOM 990 N N . ASN A 1 132 ? -26.388 9.015 -0.909 1.00 37.38 132 ASN A N 1
ATOM 991 C CA . ASN A 1 132 ? -27.545 9.823 -1.259 1.00 37.38 132 ASN A CA 1
ATOM 992 C C . ASN A 1 132 ? -28.649 9.507 -0.244 1.00 37.38 132 ASN A C 1
ATOM 994 O O . ASN A 1 132 ? -28.877 8.330 0.049 1.00 37.38 132 ASN A O 1
ATOM 998 N N . GLU A 1 133 ? -29.282 10.551 0.288 1.00 38.44 133 GLU A N 1
ATOM 999 C CA . GLU A 1 133 ? -30.577 10.455 0.974 1.00 38.44 133 GLU A CA 1
ATOM 1000 C C . GLU A 1 133 ? -31.677 9.973 0.015 1.00 38.44 133 GLU A C 1
ATOM 1002 O O . GLU A 1 133 ? -31.610 10.315 -1.193 1.00 38.44 133 GLU A O 1
#

pLDDT: mean 81.62, std 17.81, range [34.72, 97.06]

Secondary structure (DSSP, 8-state):
-HHHHHHHHHHHHHT--------TT----S---SSPPTT-----SPPTT-------PPPPSSTTHHHHHHHHHH-TTSTTTT-PPPHHHHHHHTPPPHHHHHHHHHHHHHTT--GGG---PPS-S--------

Foldseek 3Di:
DVVVVVVVVVVVVVPPPPDPDPPLVPDDDPDDDPDDDPPDDDPDDDPPPDDDDDDDDAAFPQNCQLVVLVCQCCDPVHPNDVVDDDPVRVLVRRPHDPCRVVVVQVSCVVVVNDCVSDDDDRPDPDPPPPDDD

Sequence (133 aa):
MLSLSLTFLAVAAAAVASPHAPRWDDLQVKHAWNTVPANWASEGAAPEGTTIDLRIALKPHQEDALVKALYEVSDPEHQRYGAHLTKGEIASLVAPHPDTHNLVSAWLSHHEIPESSVSVTGAVPGLQAHCNE